Protein AF-A0A2N2GPQ2-F1 (afdb_monomer)

Foldseek 3Di:
DEEDPDDDLVVQVVCVVVPNLAYDYPVCVVVVVVLVVLQVVCVVVVARSCLVVCVVCVVVVCVVHNVCSQVVDVVSVVVVVVRD

pLDDT: mean 83.41, std 10.11, range [50.44, 95.88]

Mean predicted aligned error: 4.98 Å

Radius of gyration: 12.13 Å; Cα contacts (8 Å, |Δi|>4): 72; chains: 1; bounding box: 30×21×29 Å

Structure (mmCIF, N/CA/C/O backbone):
data_AF-A0A2N2GPQ2-F1
#
_entry.id   AF-A0A2N2GPQ2-F1
#
loop_
_atom_site.group_PDB
_atom_site.id
_atom_site.type_symbol
_atom_site.label_atom_id
_atom_site.label_alt_id
_atom_site.label_comp_id
_atom_site.label_asym_id
_atom_site.label_entity_id
_atom_site.label_seq_id
_atom_site.pdbx_PDB_ins_code
_atom_site.Cartn_x
_atom_site.Cartn_y
_atom_site.Cartn_z
_atom_site.occupancy
_atom_site.B_iso_or_equiv
_atom_site.auth_seq_id
_atom_site.auth_comp_id
_atom_site.auth_asym_id
_atom_site.auth_atom_id
_atom_site.pdbx_PDB_model_num
ATOM 1 N N . MET A 1 1 ? -5.557 8.738 -1.095 1.00 62.56 1 MET A N 1
ATOM 2 C CA . MET A 1 1 ? -5.409 7.563 -1.984 1.00 62.56 1 MET A CA 1
ATOM 3 C C . MET A 1 1 ? -4.921 8.080 -3.320 1.00 62.56 1 MET A C 1
ATOM 5 O O . MET A 1 1 ? -5.512 9.033 -3.812 1.00 62.56 1 MET A O 1
ATOM 9 N N . LEU A 1 2 ? -3.837 7.524 -3.857 1.00 66.31 2 LEU A N 1
ATOM 10 C CA . LEU A 1 2 ? -3.233 7.997 -5.106 1.00 66.31 2 LEU A CA 1
ATOM 11 C C . LEU A 1 2 ? -3.347 6.907 -6.175 1.00 66.31 2 LEU A C 1
ATOM 13 O O . LEU A 1 2 ? -3.005 5.752 -5.921 1.00 66.31 2 LEU A O 1
ATOM 17 N N . THR A 1 3 ? -3.839 7.262 -7.361 1.00 60.19 3 THR A N 1
ATOM 18 C CA . THR A 1 3 ? -3.839 6.382 -8.537 1.00 60.19 3 THR A CA 1
ATOM 19 C C . THR A 1 3 ? -2.742 6.846 -9.477 1.00 60.19 3 THR A C 1
ATOM 21 O O . THR A 1 3 ? -2.776 7.988 -9.937 1.00 60.19 3 THR A O 1
ATOM 24 N N . ALA A 1 4 ? -1.773 5.989 -9.779 1.00 62.84 4 ALA A N 1
ATOM 25 C CA . ALA A 1 4 ? -0.661 6.370 -10.640 1.00 62.84 4 ALA A CA 1
ATOM 26 C C . ALA A 1 4 ? -0.795 5.767 -12.039 1.00 62.84 4 ALA A C 1
ATOM 28 O O . ALA A 1 4 ? -1.073 4.578 -12.209 1.00 62.84 4 ALA A O 1
ATOM 29 N N . HIS A 1 5 ? -0.554 6.601 -13.051 1.00 64.38 5 HIS A N 1
ATOM 30 C CA . HIS A 1 5 ? -0.356 6.141 -14.424 1.00 64.38 5 HIS A CA 1
ATOM 31 C C . HIS A 1 5 ? 1.033 5.499 -14.590 1.00 64.38 5 HIS A C 1
ATOM 33 O O . HIS A 1 5 ? 1.147 4.434 -15.190 1.00 64.38 5 HIS A O 1
ATOM 39 N N . ALA A 1 6 ? 2.061 6.099 -13.975 1.00 68.06 6 ALA A N 1
ATOM 40 C CA . ALA A 1 6 ? 3.421 5.574 -13.909 1.00 68.06 6 ALA A CA 1
ATOM 41 C C . ALA A 1 6 ? 3.672 4.897 -12.551 1.00 68.06 6 ALA A C 1
ATOM 43 O O . ALA A 1 6 ? 3.860 5.554 -11.525 1.00 68.06 6 ALA A O 1
ATOM 44 N N . LEU A 1 7 ? 3.648 3.565 -12.555 1.00 81.62 7 LEU A N 1
ATOM 45 C CA . LEU A 1 7 ? 3.982 2.744 -11.394 1.00 81.62 7 LEU A CA 1
ATOM 46 C C . LEU A 1 7 ? 5.505 2.672 -11.232 1.00 81.62 7 LEU A C 1
ATOM 48 O O . LEU A 1 7 ? 6.165 2.077 -12.082 1.00 81.62 7 LEU A O 1
ATOM 52 N N . SER A 1 8 ? 6.033 3.194 -10.125 1.00 85.50 8 SER A N 1
ATOM 53 C CA . SER A 1 8 ? 7.421 2.988 -9.682 1.00 85.50 8 SER A CA 1
ATOM 54 C C . SER A 1 8 ? 7.468 2.695 -8.182 1.00 85.50 8 SER A C 1
ATOM 56 O O . SER A 1 8 ? 6.571 3.119 -7.448 1.00 85.50 8 SER A O 1
ATOM 58 N N . ALA A 1 9 ? 8.502 1.978 -7.731 1.00 86.25 9 ALA A N 1
ATOM 59 C CA . ALA A 1 9 ? 8.740 1.715 -6.311 1.00 86.25 9 ALA A CA 1
ATOM 60 C C . ALA A 1 9 ? 8.847 3.032 -5.522 1.00 86.25 9 ALA A C 1
ATOM 62 O O . ALA A 1 9 ? 8.153 3.210 -4.523 1.00 86.25 9 ALA A O 1
ATOM 63 N N . ASP A 1 10 ? 9.592 4.002 -6.059 1.00 85.19 10 ASP A N 1
ATOM 64 C CA . ASP A 1 10 ? 9.738 5.343 -5.483 1.00 85.19 10 ASP A CA 1
ATOM 65 C C . ASP A 1 10 ? 8.396 6.043 -5.261 1.00 85.19 10 ASP A C 1
ATOM 67 O O . ASP A 1 10 ? 8.172 6.647 -4.216 1.00 85.19 10 ASP A O 1
ATOM 71 N N . ASN A 1 11 ? 7.463 5.944 -6.214 1.00 86.62 11 ASN A N 1
ATOM 72 C CA . ASN A 1 11 ? 6.151 6.578 -6.086 1.00 86.62 11 ASN A CA 1
ATOM 73 C C . ASN A 1 11 ? 5.277 5.896 -5.026 1.00 86.62 11 ASN A C 1
ATOM 75 O O . ASN A 1 11 ? 4.494 6.578 -4.357 1.00 86.62 11 ASN A O 1
ATOM 79 N N . VAL A 1 12 ? 5.406 4.574 -4.855 1.00 87.50 12 VAL A N 1
ATOM 80 C CA . VAL A 1 12 ? 4.744 3.842 -3.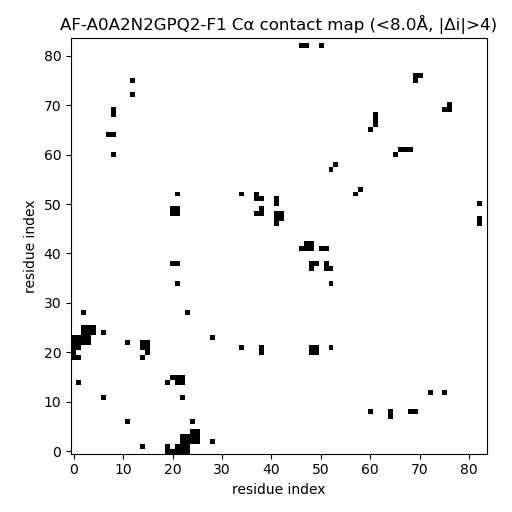765 1.00 87.50 12 VAL A CA 1
ATOM 81 C C . VAL A 1 12 ? 5.279 4.341 -2.423 1.00 87.50 12 VAL A C 1
ATOM 83 O O . VAL A 1 12 ? 4.489 4.744 -1.567 1.00 87.50 12 VAL A O 1
ATOM 86 N N . MET A 1 13 ? 6.608 4.389 -2.272 1.00 86.31 13 MET A N 1
ATOM 87 C CA . MET A 1 13 ? 7.273 4.830 -1.041 1.00 86.31 13 MET A CA 1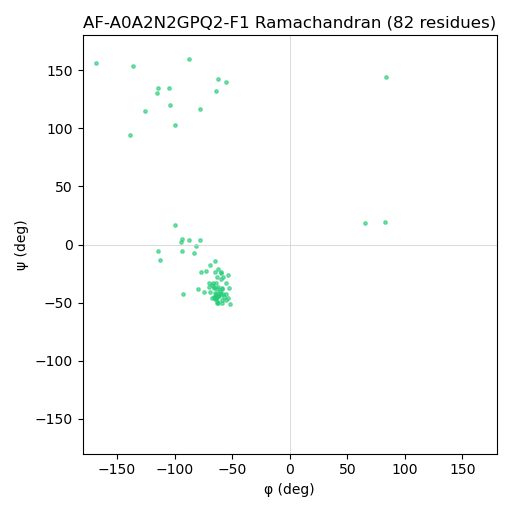
ATOM 88 C C . MET A 1 13 ? 6.983 6.291 -0.715 1.00 86.31 13 MET A C 1
ATOM 90 O O . MET A 1 13 ? 6.634 6.620 0.417 1.00 86.31 13 MET A O 1
ATOM 94 N N . LYS A 1 14 ? 7.045 7.171 -1.715 1.00 86.69 14 LYS A N 1
ATOM 95 C CA . LYS A 1 14 ? 6.700 8.585 -1.565 1.00 86.69 14 LYS A CA 1
ATOM 96 C C . LYS A 1 14 ? 5.259 8.753 -1.092 1.00 86.69 14 LYS A C 1
ATOM 98 O O . LYS A 1 14 ? 5.022 9.448 -0.112 1.00 86.69 14 LYS A O 1
ATOM 103 N N . SER A 1 15 ? 4.310 8.061 -1.726 1.00 87.94 15 SER A N 1
ATOM 104 C CA . SER A 1 15 ? 2.895 8.128 -1.333 1.00 87.94 15 SER A CA 1
ATOM 105 C C . SER A 1 15 ? 2.682 7.648 0.100 1.00 87.94 15 SER A C 1
ATOM 107 O O . SER A 1 15 ? 1.899 8.235 0.841 1.00 87.94 15 SER A O 1
ATOM 109 N N . TYR A 1 16 ? 3.386 6.589 0.497 1.00 86.81 16 TYR A N 1
ATOM 110 C CA . TYR A 1 16 ? 3.358 6.093 1.864 1.00 86.81 16 TYR A CA 1
ATOM 111 C C . TYR A 1 16 ? 3.896 7.127 2.864 1.00 86.81 16 TYR A C 1
ATOM 113 O O . TYR A 1 16 ? 3.221 7.443 3.844 1.00 86.81 16 TYR A O 1
ATOM 121 N N . LYS A 1 17 ? 5.078 7.694 2.596 1.00 85.62 17 LYS A N 1
ATOM 122 C CA . LYS A 1 17 ? 5.724 8.704 3.450 1.00 85.62 17 LYS A CA 1
ATOM 123 C C . LYS A 1 17 ? 4.905 9.983 3.581 1.00 85.62 17 LYS A C 1
ATOM 125 O O . LYS A 1 17 ? 4.852 10.560 4.661 1.00 85.62 17 LYS A O 1
ATOM 130 N N . GLU A 1 18 ? 4.232 10.391 2.512 1.00 88.81 18 GLU A N 1
ATOM 131 C CA . GLU A 1 18 ? 3.343 11.559 2.493 1.00 88.81 18 GLU A CA 1
ATOM 132 C C . GLU A 1 18 ? 1.967 11.284 3.134 1.00 88.81 18 GLU A C 1
ATOM 134 O O . GLU A 1 18 ? 1.099 12.154 3.140 1.00 88.81 18 GLU A O 1
ATOM 139 N N . GLY A 1 19 ? 1.747 10.092 3.704 1.00 88.00 19 GLY A N 1
ATOM 140 C CA . GLY A 1 19 ? 0.546 9.779 4.480 1.00 88.00 19 GLY A CA 1
ATOM 141 C C . GLY A 1 19 ? -0.662 9.366 3.641 1.00 88.00 19 GLY A C 1
ATOM 142 O O . GLY A 1 19 ? -1.798 9.413 4.118 1.00 88.00 19 GLY A O 1
ATOM 143 N N . ALA A 1 20 ? -0.467 8.939 2.389 1.00 90.56 20 ALA A N 1
ATOM 144 C CA . ALA A 1 20 ? -1.562 8.371 1.613 1.00 90.56 20 ALA A CA 1
ATOM 145 C C . ALA A 1 20 ? -2.089 7.099 2.292 1.00 90.56 20 ALA A C 1
ATOM 147 O O . ALA A 1 20 ? -1.317 6.279 2.767 1.00 90.56 20 ALA A O 1
ATOM 148 N N . ALA A 1 21 ? -3.405 6.877 2.267 1.00 89.38 21 ALA A N 1
ATOM 149 C CA . ALA A 1 21 ? -4.001 5.646 2.800 1.00 89.38 21 ALA A CA 1
ATOM 150 C C . ALA A 1 21 ? -3.757 4.393 1.927 1.00 89.38 21 ALA A C 1
ATOM 152 O O . ALA A 1 21 ? -3.863 3.279 2.424 1.00 89.38 21 ALA A O 1
ATOM 153 N N . ALA A 1 22 ? -3.479 4.576 0.629 1.00 89.69 22 ALA A N 1
ATOM 154 C CA . ALA A 1 22 ? -3.210 3.511 -0.344 1.00 89.69 22 ALA A CA 1
ATOM 155 C C . ALA A 1 22 ? -2.657 4.088 -1.664 1.00 89.69 22 ALA A C 1
ATOM 157 O O . ALA A 1 22 ? -2.961 5.241 -2.013 1.00 89.69 22 ALA A O 1
ATOM 158 N N . TYR A 1 23 ? -1.933 3.257 -2.426 1.00 90.31 23 TYR A N 1
ATOM 159 C CA . TYR A 1 23 ? -1.404 3.561 -3.763 1.00 90.31 23 TYR A CA 1
ATOM 160 C C . TYR A 1 23 ? -1.839 2.508 -4.796 1.00 90.31 23 TYR A C 1
ATOM 162 O O . TYR A 1 23 ? -1.461 1.343 -4.697 1.00 90.31 23 TYR A O 1
ATOM 170 N N . LEU A 1 24 ? -2.645 2.881 -5.791 1.00 89.75 24 LEU A N 1
ATOM 171 C CA . LEU A 1 24 ? -3.306 1.915 -6.677 1.00 89.75 24 LEU A CA 1
ATOM 172 C C . LEU A 1 24 ? -2.814 2.004 -8.135 1.00 89.75 24 LEU A C 1
ATOM 174 O O . LEU A 1 24 ? -2.761 3.102 -8.703 1.00 89.75 24 LEU A O 1
ATOM 178 N N . PRO A 1 25 ? -2.525 0.860 -8.789 1.00 87.81 25 PRO A N 1
ATOM 179 C CA . PRO A 1 25 ? -2.424 0.770 -10.245 1.00 87.81 25 PRO A CA 1
ATOM 180 C C . PRO A 1 25 ? -3.688 1.262 -10.948 1.00 87.81 25 PRO A C 1
ATOM 182 O O . PRO A 1 25 ? -4.794 0.901 -10.551 1.00 87.81 25 PRO A O 1
ATOM 185 N N . LYS A 1 26 ? -3.544 1.985 -12.069 1.00 85.06 26 LYS A N 1
ATOM 186 C CA . LYS A 1 26 ? -4.699 2.389 -12.898 1.00 85.06 26 LYS A CA 1
ATOM 187 C C . LYS A 1 26 ? -5.561 1.195 -13.341 1.00 85.06 26 LYS A C 1
ATOM 189 O O . LYS A 1 26 ? -6.775 1.328 -13.419 1.00 85.06 26 LYS A O 1
ATOM 194 N N . ALA A 1 27 ? -4.955 0.031 -13.580 1.00 84.81 27 ALA A N 1
ATOM 195 C CA . ALA A 1 27 ? -5.672 -1.197 -13.941 1.00 84.81 27 ALA A CA 1
ATOM 196 C C . ALA A 1 27 ? -6.603 -1.723 -12.827 1.00 84.81 27 ALA A C 1
ATOM 198 O O . ALA A 1 27 ? -7.573 -2.413 -13.116 1.00 84.81 27 ALA A O 1
ATOM 199 N N . GLU A 1 28 ? -6.342 -1.367 -11.566 1.00 87.06 28 GLU A N 1
ATOM 200 C CA . GLU A 1 28 ? -7.116 -1.810 -10.399 1.00 87.06 28 GLU A CA 1
ATOM 201 C C . GLU A 1 28 ? -8.214 -0.807 -10.000 1.00 87.06 28 GLU A C 1
ATOM 203 O O . GLU A 1 28 ? -8.947 -1.034 -9.037 1.00 87.06 28 GLU A O 1
ATOM 208 N N . ILE A 1 29 ? -8.379 0.295 -10.747 1.00 86.38 29 ILE A N 1
ATOM 209 C CA . ILE A 1 29 ? -9.346 1.355 -10.419 1.00 86.38 29 ILE A CA 1
ATOM 210 C C . ILE A 1 29 ? -10.800 0.866 -10.442 1.00 86.38 29 ILE A C 1
ATOM 212 O O . ILE A 1 29 ? -11.630 1.365 -9.688 1.00 86.38 29 ILE A O 1
ATOM 216 N N . SER A 1 30 ? -11.113 -0.154 -11.245 1.00 90.19 30 SER A N 1
ATOM 217 C CA . SER A 1 30 ? -12.443 -0.776 -11.273 1.00 90.19 30 SER A CA 1
ATOM 218 C C . SER A 1 30 ? -12.821 -1.423 -9.937 1.00 90.19 30 SER A C 1
ATOM 220 O O . SER A 1 30 ? -14.002 -1.587 -9.646 1.00 90.19 30 SER A O 1
ATOM 222 N N . LYS A 1 31 ? -11.832 -1.742 -9.091 1.00 91.00 31 LYS A N 1
ATOM 223 C CA . LYS A 1 31 ? -12.016 -2.310 -7.751 1.00 91.00 31 LYS A CA 1
ATOM 224 C C . LYS A 1 31 ? -11.896 -1.259 -6.644 1.00 91.00 31 LYS A C 1
ATOM 226 O O . LYS A 1 31 ? -11.726 -1.622 -5.485 1.00 91.00 31 LYS A O 1
ATOM 231 N N . ILE A 1 32 ? -11.993 0.037 -6.959 1.00 90.25 32 ILE A N 1
ATOM 232 C CA . ILE A 1 32 ? -11.806 1.127 -5.983 1.00 90.25 32 ILE A CA 1
ATOM 233 C C . ILE A 1 32 ? -12.670 0.979 -4.723 1.00 90.25 32 ILE A C 1
ATOM 235 O O . ILE A 1 32 ? -12.181 1.228 -3.626 1.00 90.25 32 ILE A O 1
ATOM 239 N N . VAL A 1 33 ? -13.911 0.496 -4.856 1.00 94.44 33 VAL A N 1
ATOM 240 C CA . VAL A 1 33 ? -14.816 0.254 -3.717 1.00 94.44 33 VAL A CA 1
ATOM 241 C C . VAL A 1 33 ? -14.210 -0.737 -2.718 1.00 94.44 33 V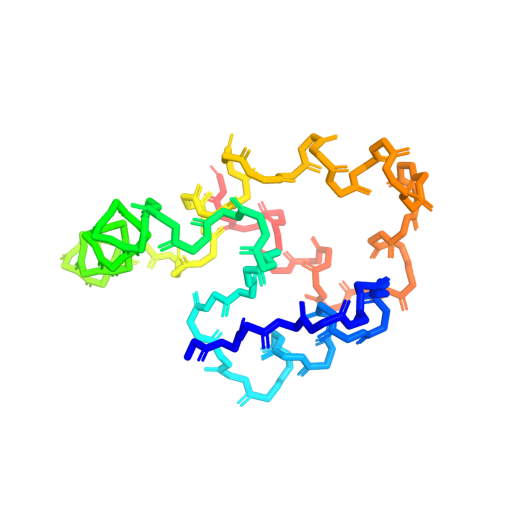AL A C 1
ATOM 243 O O . VAL A 1 33 ? -14.311 -0.533 -1.513 1.00 94.44 33 VAL A O 1
ATOM 246 N N . VAL A 1 34 ? -13.518 -1.774 -3.201 1.00 93.75 34 VAL A N 1
ATOM 247 C CA . VAL A 1 34 ? -12.837 -2.762 -2.348 1.00 93.75 34 VAL A CA 1
ATOM 248 C C . VAL A 1 34 ? -11.733 -2.092 -1.536 1.00 93.75 34 VAL A C 1
ATOM 250 O O . VAL A 1 34 ? -11.684 -2.254 -0.322 1.00 93.75 34 VAL A O 1
ATOM 253 N N . PHE A 1 35 ? -10.886 -1.292 -2.187 1.00 92.75 35 PHE A N 1
ATOM 254 C CA . PHE A 1 35 ? -9.778 -0.611 -1.513 1.00 92.75 35 PHE A CA 1
ATOM 255 C C . PHE A 1 35 ? -10.251 0.468 -0.535 1.00 92.75 35 PHE A C 1
ATOM 257 O O . PHE A 1 35 ? -9.630 0.663 0.505 1.00 92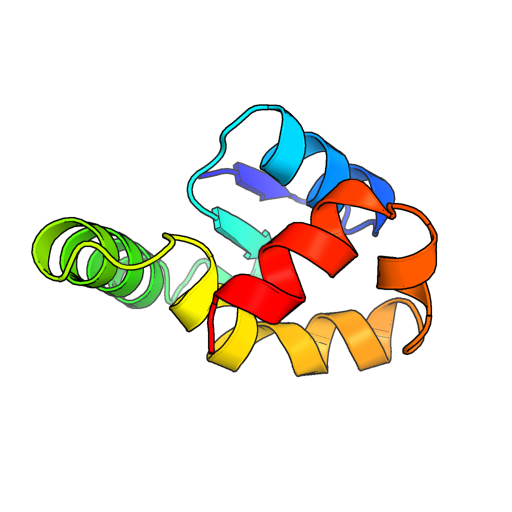.75 35 PHE A O 1
ATOM 264 N N . LEU A 1 36 ? -11.347 1.168 -0.842 1.00 92.94 36 LEU A N 1
ATOM 265 C CA . LEU A 1 36 ? -11.948 2.125 0.088 1.00 92.94 36 LEU A CA 1
ATOM 266 C C . LEU A 1 36 ? -12.498 1.417 1.329 1.00 92.94 36 LEU A C 1
ATOM 268 O O . LEU A 1 36 ? -12.216 1.849 2.445 1.00 92.94 36 LEU A O 1
ATOM 272 N N . ASN A 1 37 ? -13.211 0.304 1.146 1.00 95.88 37 ASN A N 1
ATOM 273 C CA . ASN A 1 37 ? -13.707 -0.498 2.263 1.00 95.88 37 ASN A CA 1
ATOM 274 C C . ASN A 1 37 ? -12.563 -1.049 3.119 1.00 95.88 37 ASN A C 1
ATOM 276 O O . ASN A 1 37 ? -12.649 -0.989 4.341 1.00 95.88 37 ASN A O 1
ATOM 280 N N . ASP A 1 38 ? -11.477 -1.520 2.502 1.00 94.06 38 ASP A N 1
ATOM 281 C CA . ASP A 1 38 ? -10.292 -1.984 3.227 1.00 94.06 38 ASP A CA 1
ATOM 282 C C . ASP A 1 38 ? -9.698 -0.882 4.126 1.00 94.06 38 ASP A C 1
ATOM 284 O O . ASP A 1 38 ? -9.334 -1.152 5.270 1.00 94.06 38 ASP A O 1
ATOM 288 N N . VAL A 1 39 ? -9.613 0.360 3.626 1.00 92.88 39 VAL A N 1
ATOM 289 C CA . VAL A 1 39 ? -9.105 1.513 4.391 1.00 92.88 39 VAL A CA 1
ATOM 290 C C . VAL A 1 39 ? -10.028 1.836 5.566 1.00 92.88 39 VAL A C 1
ATOM 292 O O . VAL A 1 39 ? -9.545 2.001 6.685 1.00 92.88 39 VAL A O 1
ATOM 295 N N . LEU A 1 40 ? -11.343 1.892 5.335 1.00 94.69 40 LEU A N 1
ATOM 296 C CA . LEU A 1 40 ? -12.324 2.185 6.385 1.00 94.69 40 LEU A CA 1
ATOM 297 C C . LEU A 1 40 ? -12.345 1.097 7.465 1.00 94.69 40 LEU A C 1
ATOM 299 O O . LEU A 1 40 ? -12.359 1.410 8.653 1.00 94.69 40 LEU A O 1
ATOM 303 N N . GLN A 1 41 ? -12.283 -0.175 7.067 1.00 95.00 41 GLN A N 1
ATOM 304 C CA . GLN A 1 41 ? -12.204 -1.301 7.997 1.00 95.00 41 GLN A CA 1
ATOM 305 C C . GLN A 1 41 ? -10.914 -1.265 8.812 1.00 95.00 41 GLN A C 1
ATOM 307 O O . GLN A 1 41 ? -10.962 -1.412 10.029 1.00 95.00 41 GLN A O 1
ATOM 312 N N . ALA A 1 42 ? -9.765 -1.024 8.172 1.00 92.38 42 ALA A N 1
ATOM 313 C CA . ALA A 1 42 ? -8.497 -0.902 8.885 1.00 92.38 42 ALA A CA 1
ATOM 314 C C . ALA A 1 42 ? -8.541 0.241 9.910 1.00 92.38 42 ALA A C 1
ATOM 316 O O . ALA A 1 42 ? -8.125 0.051 11.049 1.00 92.38 42 ALA A O 1
ATOM 317 N N . GLN A 1 43 ? -9.115 1.388 9.536 1.00 92.62 43 GLN A N 1
ATOM 318 C CA . GLN A 1 43 ? -9.298 2.519 10.441 1.00 92.62 43 GLN A CA 1
ATOM 319 C C . GLN A 1 43 ? -10.208 2.167 11.628 1.00 92.62 43 GLN A C 1
ATOM 321 O O . GLN A 1 43 ? -9.871 2.486 12.766 1.00 92.62 43 GLN A O 1
ATOM 326 N N . GLN A 1 44 ? -11.329 1.486 11.382 1.00 95.31 44 GLN A N 1
ATOM 327 C CA . GLN A 1 44 ? -12.262 1.058 12.428 1.00 95.31 44 GLN A CA 1
ATOM 328 C C . GLN A 1 44 ? -11.641 0.022 13.379 1.00 95.31 44 GLN A C 1
ATOM 330 O O . GLN A 1 44 ? -11.889 0.059 14.580 1.00 95.31 44 GLN A O 1
ATOM 335 N N . GLU A 1 45 ? -10.823 -0.889 12.853 1.00 94.12 45 GLU A N 1
ATOM 336 C CA . GLU A 1 45 ? -10.132 -1.931 13.620 1.00 94.12 45 GLU A CA 1
ATOM 337 C C . GLU A 1 45 ? -8.850 -1.425 14.310 1.00 94.12 45 GLU A C 1
ATOM 339 O O . GLU A 1 45 ? -8.168 -2.207 14.971 1.00 94.12 45 GLU A O 1
ATOM 344 N N . GLY A 1 46 ? -8.481 -0.149 14.139 1.00 91.06 46 GLY A N 1
ATOM 345 C CA . GLY A 1 46 ? -7.225 0.405 14.658 1.00 91.06 46 GLY A CA 1
ATOM 346 C C . GLY A 1 46 ? -5.970 -0.195 14.010 1.00 91.06 46 GLY A C 1
ATOM 347 O O . GLY A 1 46 ? -4.876 -0.099 14.563 1.00 91.06 46 GLY A O 1
ATOM 348 N N . LYS A 1 47 ? -6.114 -0.831 12.843 1.00 89.62 47 LYS A N 1
ATOM 349 C CA . LYS A 1 47 ? -5.017 -1.425 12.078 1.00 89.62 47 LYS A CA 1
ATOM 350 C C . LY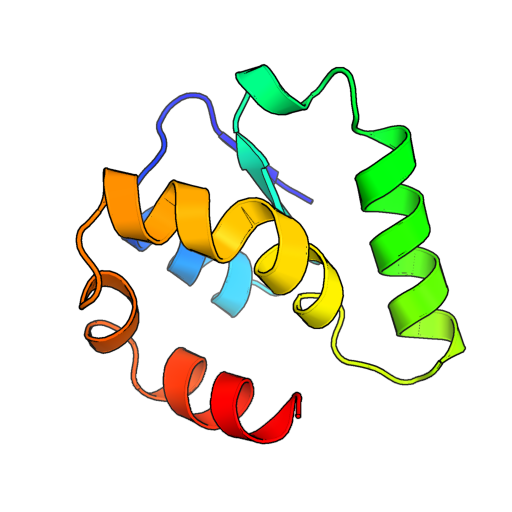S A 1 47 ? -4.388 -0.404 11.146 1.00 89.62 47 LYS A C 1
ATOM 352 O O . LYS A 1 47 ? -4.998 0.580 10.730 1.00 89.62 47 LYS A O 1
ATOM 357 N N . HIS A 1 48 ? -3.159 -0.689 10.734 1.00 89.31 48 HIS A N 1
ATOM 358 C CA . HIS A 1 48 ? -2.490 0.142 9.750 1.00 89.31 48 HIS A CA 1
ATOM 359 C C . HIS A 1 48 ? -3.217 0.099 8.393 1.00 89.31 48 HIS A C 1
ATOM 361 O O . HIS A 1 48 ? -3.503 -0.983 7.874 1.00 89.31 48 HIS A O 1
ATOM 367 N N . LEU A 1 49 ? -3.463 1.264 7.781 1.00 89.94 49 LEU A N 1
ATOM 368 C CA . LEU A 1 49 ? -4.268 1.402 6.553 1.00 89.94 49 LEU A CA 1
ATOM 369 C C . LEU A 1 49 ? -3.705 0.607 5.361 1.00 89.94 49 LEU A C 1
ATOM 371 O O . LEU A 1 49 ? -4.448 0.113 4.518 1.00 89.94 49 LEU A O 1
ATOM 375 N N . TRP A 1 50 ? -2.383 0.426 5.323 1.00 90.06 50 TRP A N 1
ATOM 376 C CA . TRP A 1 50 ? -1.696 -0.313 4.259 1.00 90.06 50 TRP A CA 1
ATOM 377 C C . TRP A 1 50 ? -1.677 -1.835 4.452 1.00 90.06 50 TRP A C 1
ATOM 379 O O . TRP A 1 50 ? -1.267 -2.545 3.537 1.00 90.06 50 TRP A O 1
ATOM 389 N N . SER A 1 51 ? -2.127 -2.359 5.596 1.00 88.31 51 SER 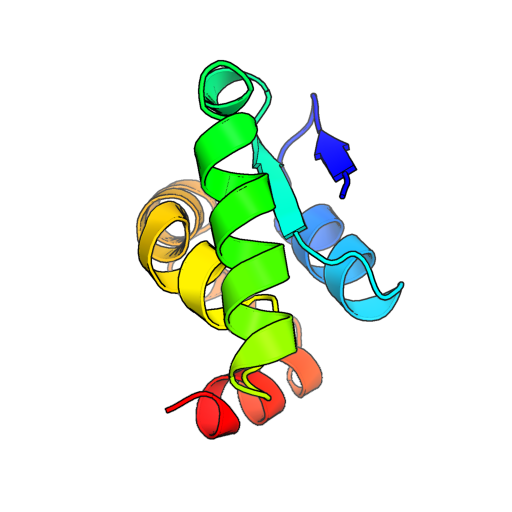A N 1
ATOM 390 C CA . SER A 1 51 ? -2.084 -3.803 5.886 1.00 88.31 51 SER A CA 1
ATOM 391 C C . SER A 1 51 ? -2.868 -4.627 4.852 1.00 88.31 51 SER A C 1
ATOM 393 O O . SER A 1 51 ? -2.343 -5.559 4.242 1.00 88.31 51 SER A O 1
ATOM 395 N N . ARG A 1 52 ? -4.116 -4.233 4.573 1.00 90.31 52 ARG A N 1
ATOM 396 C CA . ARG A 1 52 ? -4.979 -4.871 3.563 1.00 90.31 52 ARG A CA 1
ATOM 397 C C . ARG A 1 52 ? -4.490 -4.620 2.138 1.00 90.31 52 ARG A C 1
ATOM 399 O O . ARG A 1 52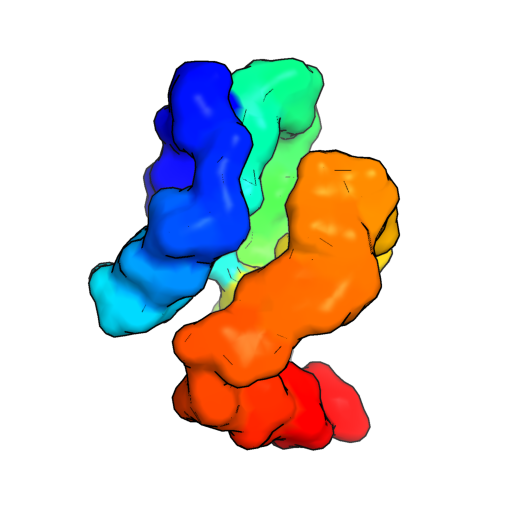 ? -4.483 -5.544 1.326 1.00 90.31 52 ARG A O 1
ATOM 406 N N . TRP A 1 53 ? -4.034 -3.397 1.853 1.00 91.06 53 TRP A N 1
ATOM 407 C CA . TRP A 1 53 ? -3.418 -3.045 0.571 1.00 91.06 53 TRP A CA 1
ATOM 408 C C . TRP A 1 53 ? -2.262 -3.992 0.243 1.00 91.06 53 TRP A C 1
ATOM 410 O O . TRP A 1 53 ? -2.206 -4.543 -0.855 1.00 91.06 53 TRP A O 1
ATOM 420 N N . TYR A 1 54 ? -1.394 -4.246 1.221 1.00 84.75 54 TYR A N 1
ATOM 421 C CA . TYR A 1 54 ? -0.248 -5.127 1.065 1.00 84.75 54 TYR A CA 1
ATOM 422 C C . TYR A 1 54 ? -0.672 -6.570 0.791 1.00 84.75 54 TYR A C 1
ATOM 424 O O . TYR A 1 54 ? -0.182 -7.179 -0.156 1.00 84.75 54 TYR A O 1
ATOM 432 N N . GLY A 1 55 ? -1.645 -7.097 1.541 1.00 87.38 55 GLY A N 1
ATOM 433 C CA . GLY A 1 55 ? -2.169 -8.446 1.303 1.00 87.38 55 GLY A CA 1
ATOM 434 C C . GLY A 1 55 ? -2.738 -8.653 -0.108 1.00 87.38 55 GLY A C 1
ATOM 435 O O . GLY A 1 55 ? -2.710 -9.768 -0.623 1.00 87.38 55 GLY A O 1
ATOM 436 N N . ARG A 1 56 ? -3.228 -7.590 -0.760 1.00 89.81 56 ARG A N 1
ATOM 437 C CA . ARG A 1 56 ? -3.787 -7.656 -2.122 1.00 89.81 56 ARG A CA 1
ATOM 438 C C . ARG A 1 56 ? -2.773 -7.363 -3.220 1.00 89.81 56 ARG A C 1
ATOM 440 O O . ARG A 1 56 ? -2.807 -8.007 -4.264 1.00 89.81 56 ARG A O 1
ATOM 447 N N . LEU A 1 57 ? -1.933 -6.351 -3.018 1.00 89.25 57 LEU A N 1
ATOM 448 C CA . LEU A 1 57 ? -1.088 -5.774 -4.064 1.00 89.25 57 LEU A CA 1
ATOM 449 C C . LEU A 1 57 ? 0.404 -6.021 -3.843 1.00 89.25 57 LEU A C 1
ATOM 451 O O . LEU A 1 57 ? 1.172 -5.857 -4.786 1.00 89.25 57 LEU A O 1
ATOM 455 N N . GLY A 1 58 ? 0.826 -6.463 -2.657 1.00 86.69 58 GLY A N 1
ATOM 456 C CA . GLY A 1 58 ? 2.230 -6.723 -2.337 1.00 86.69 58 GLY A CA 1
ATOM 457 C C . GLY A 1 58 ? 2.891 -7.639 -3.364 1.00 86.69 58 GLY A C 1
ATOM 458 O O . GLY A 1 58 ? 3.876 -7.249 -3.978 1.00 86.69 58 GLY A O 1
ATOM 459 N N . SER A 1 59 ? 2.271 -8.783 -3.671 1.00 86.75 59 SER A N 1
ATOM 460 C CA . SER A 1 59 ? 2.796 -9.736 -4.663 1.00 86.75 59 SER A CA 1
ATOM 461 C C . SER A 1 59 ? 2.846 -9.179 -6.091 1.00 86.75 59 SER A C 1
ATOM 463 O O . SER A 1 59 ? 3.746 -9.518 -6.860 1.00 86.75 59 SER A O 1
ATOM 465 N N . PHE A 1 60 ? 1.905 -8.306 -6.462 1.00 88.25 60 PHE A N 1
ATOM 466 C CA . PHE A 1 60 ? 1.929 -7.613 -7.751 1.00 88.25 60 PHE A CA 1
ATOM 467 C C . PHE A 1 60 ? 3.135 -6.672 -7.842 1.00 88.25 60 PHE A C 1
ATOM 469 O O . PHE A 1 60 ? 3.842 -6.668 -8.850 1.00 88.25 60 PHE A O 1
ATOM 476 N N . PHE A 1 61 ? 3.387 -5.901 -6.784 1.00 86.62 61 PHE A N 1
ATOM 477 C CA . PHE A 1 61 ? 4.515 -4.977 -6.715 1.00 86.62 61 PHE A CA 1
ATOM 478 C C . PHE A 1 61 ? 5.861 -5.706 -6.609 1.00 86.62 61 PHE A C 1
ATOM 480 O O . PHE A 1 61 ? 6.804 -5.306 -7.285 1.00 86.62 61 PHE A O 1
ATOM 487 N N . ASP A 1 62 ? 5.924 -6.827 -5.887 1.00 87.38 62 ASP A N 1
ATOM 488 C CA . ASP A 1 62 ? 7.119 -7.677 -5.782 1.00 87.38 62 ASP A CA 1
ATOM 489 C C . ASP A 1 62 ? 7.527 -8.242 -7.143 1.00 87.38 62 ASP A C 1
ATOM 491 O O . ASP A 1 62 ? 8.687 -8.150 -7.534 1.00 87.38 62 ASP A O 1
ATOM 495 N N . ARG A 1 63 ? 6.564 -8.736 -7.932 1.00 88.81 63 ARG A N 1
ATOM 496 C CA . ARG A 1 63 ? 6.829 -9.197 -9.306 1.00 88.81 63 ARG A CA 1
ATOM 497 C C . ARG A 1 63 ? 7.236 -8.064 -10.241 1.00 88.81 63 ARG A C 1
ATOM 499 O O . ARG A 1 63 ? 7.990 -8.293 -11.181 1.00 88.81 63 ARG A O 1
ATOM 506 N N . LYS A 1 64 ? 6.698 -6.861 -10.029 1.00 87.50 64 LYS A N 1
ATOM 507 C CA . LYS A 1 64 ? 6.928 -5.720 -10.918 1.00 87.50 64 LYS A CA 1
ATOM 508 C C . LYS A 1 64 ? 8.270 -5.034 -10.669 1.00 87.50 64 LYS A C 1
ATOM 510 O O . LYS A 1 64 ? 8.887 -4.578 -11.627 1.00 87.50 64 LYS A O 1
ATOM 515 N N . PHE A 1 65 ? 8.688 -4.922 -9.412 1.00 87.56 65 PHE A N 1
ATOM 516 C CA . PHE A 1 65 ? 9.874 -4.160 -9.010 1.00 87.56 65 PHE A CA 1
ATOM 517 C C . PHE A 1 65 ? 11.006 -5.030 -8.441 1.00 87.56 65 PHE A C 1
ATOM 519 O O . PHE A 1 65 ? 12.095 -4.512 -8.211 1.00 87.56 65 PHE A O 1
ATOM 526 N N . GLY A 1 66 ? 10.777 -6.337 -8.267 1.00 85.00 66 GLY A N 1
ATOM 527 C CA . GLY A 1 66 ? 11.705 -7.272 -7.626 1.00 85.00 66 GLY A CA 1
ATOM 528 C C . GLY A 1 66 ? 11.570 -7.240 -6.105 1.00 85.00 66 GLY A C 1
ATOM 529 O O . GLY A 1 66 ? 11.352 -6.182 -5.535 1.00 85.00 66 GLY A O 1
ATOM 530 N N . GLU A 1 67 ? 11.71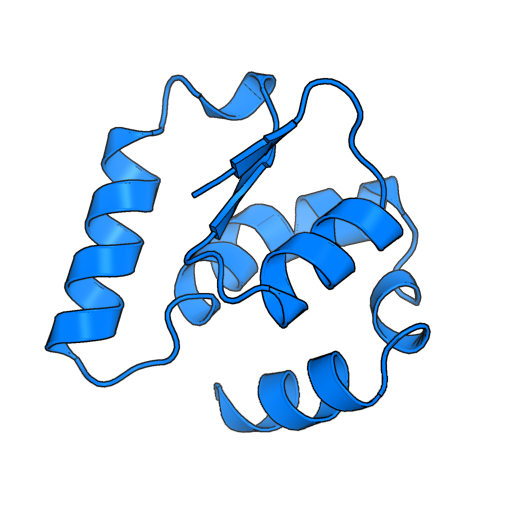3 -8.382 -5.429 1.00 77.25 67 GLU A N 1
ATOM 531 C CA . GLU A 1 67 ? 11.393 -8.569 -3.996 1.00 77.25 67 GLU A CA 1
ATOM 532 C C . GLU A 1 67 ? 12.066 -7.554 -3.048 1.00 77.25 67 GLU A C 1
ATOM 534 O O . GLU A 1 67 ? 11.503 -7.195 -2.012 1.00 77.25 67 GLU A O 1
ATOM 539 N N . ASN A 1 68 ? 13.208 -7.003 -3.459 1.00 79.31 68 ASN A N 1
ATOM 540 C CA . ASN A 1 68 ? 14.006 -6.060 -2.678 1.00 79.31 68 ASN A CA 1
ATOM 541 C C . ASN A 1 68 ? 13.589 -4.591 -2.865 1.00 79.31 68 ASN A C 1
ATOM 543 O O . ASN A 1 68 ? 14.218 -3.697 -2.302 1.00 79.31 68 ASN A O 1
ATOM 547 N N . TRP A 1 69 ? 12.525 -4.290 -3.618 1.00 81.94 69 TRP A N 1
ATOM 548 C CA . TRP A 1 69 ? 12.079 -2.903 -3.828 1.00 81.94 69 TRP A CA 1
ATOM 549 C C . TRP A 1 69 ? 11.713 -2.189 -2.517 1.00 81.94 69 TRP A C 1
ATOM 551 O O . TRP A 1 69 ? 11.795 -0.967 -2.423 1.00 81.94 69 TRP A O 1
ATOM 561 N N . LYS A 1 70 ? 11.356 -2.961 -1.483 1.00 76.38 70 LYS A N 1
ATOM 562 C CA . LYS A 1 70 ? 11.048 -2.466 -0.135 1.00 76.38 70 LYS A CA 1
ATOM 563 C C . LYS A 1 70 ? 12.301 -2.114 0.669 1.00 76.38 70 LYS A C 1
ATOM 565 O O . LYS A 1 70 ? 12.221 -1.281 1.563 1.00 76.38 70 LYS A O 1
ATOM 570 N N . GLU A 1 71 ? 13.452 -2.705 0.336 1.00 72.31 71 GLU A N 1
ATOM 571 C CA . GLU A 1 71 ? 14.743 -2.491 1.016 1.00 72.31 71 GLU A CA 1
ATOM 572 C C . GLU A 1 71 ? 15.321 -1.098 0.785 1.00 72.31 71 GLU A C 1
ATOM 574 O O . GLU A 1 71 ? 16.152 -0.633 1.565 1.00 72.31 71 GLU A O 1
ATOM 579 N N . GLN A 1 72 ? 14.832 -0.406 -0.243 1.00 65.06 72 GLN A N 1
ATOM 580 C CA . GLN A 1 72 ? 15.183 0.983 -0.517 1.00 65.06 72 GLN A CA 1
ATOM 581 C C . GLN A 1 72 ? 14.702 1.934 0.593 1.00 65.06 72 GLN A C 1
ATOM 583 O O . GLN A 1 72 ? 15.174 3.067 0.670 1.00 65.06 72 GLN A O 1
ATOM 588 N N . ASP A 1 73 ? 13.808 1.479 1.482 1.00 70.69 73 ASP A N 1
ATOM 589 C CA . ASP A 1 73 ? 13.203 2.308 2.519 1.00 70.69 73 ASP A CA 1
ATOM 590 C C . ASP A 1 73 ? 13.090 1.570 3.867 1.00 70.69 73 ASP A C 1
ATOM 592 O O . ASP A 1 73 ? 12.135 0.837 4.139 1.00 70.69 73 ASP A O 1
ATOM 596 N N . LYS A 1 74 ? 14.090 1.762 4.739 1.00 70.06 74 LYS A N 1
ATOM 597 C CA . LYS A 1 74 ? 14.153 1.111 6.063 1.00 70.06 74 LYS A CA 1
ATOM 598 C C . LYS A 1 74 ? 12.940 1.433 6.942 1.00 70.06 74 LYS A C 1
ATOM 600 O O . LYS A 1 74 ? 12.442 0.533 7.615 1.00 70.06 74 LYS A O 1
ATOM 605 N N . ASP A 1 75 ? 12.424 2.661 6.878 1.00 70.25 75 ASP A N 1
ATOM 606 C CA . ASP A 1 75 ? 11.253 3.096 7.653 1.00 70.25 75 ASP A CA 1
ATOM 607 C C . ASP A 1 75 ? 9.982 2.357 7.221 1.00 70.25 75 ASP A C 1
ATOM 609 O O . ASP A 1 75 ? 9.119 2.028 8.041 1.00 70.25 75 ASP A O 1
ATOM 613 N N . PHE A 1 76 ? 9.854 2.091 5.918 1.00 71.38 76 PHE A N 1
ATOM 614 C CA . PHE A 1 76 ? 8.762 1.284 5.385 1.00 71.38 76 PHE A CA 1
ATOM 615 C C . PHE A 1 76 ? 8.857 -0.155 5.900 1.00 71.38 76 PHE A C 1
ATOM 617 O O . PHE A 1 76 ? 7.863 -0.702 6.369 1.00 71.38 76 PHE A O 1
ATOM 624 N N . LEU A 1 77 ? 10.055 -0.743 5.871 1.00 69.50 77 LEU A N 1
ATOM 625 C CA . LEU A 1 77 ? 10.333 -2.106 6.334 1.00 69.50 77 LEU A CA 1
ATOM 626 C C . LEU A 1 77 ? 10.123 -2.304 7.841 1.00 69.50 77 LEU A C 1
ATOM 628 O O . LEU A 1 77 ? 9.575 -3.328 8.251 1.00 69.50 77 LEU A O 1
ATOM 632 N N . GLU A 1 78 ? 10.543 -1.354 8.676 1.00 71.69 78 GLU A N 1
ATOM 633 C CA . GLU A 1 78 ? 10.312 -1.422 10.123 1.00 71.69 78 GLU A CA 1
ATOM 634 C C . GLU A 1 78 ? 8.832 -1.293 10.465 1.00 71.69 78 GLU A C 1
ATOM 636 O O . GLU A 1 78 ? 8.304 -2.103 11.225 1.00 71.69 78 GLU A O 1
ATOM 64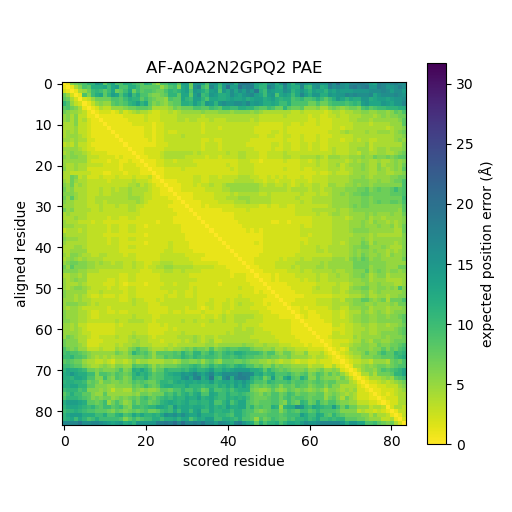1 N N . LYS A 1 79 ? 8.129 -0.325 9.862 1.00 70.38 79 LYS A N 1
ATOM 642 C CA . LYS A 1 79 ? 6.681 -0.199 10.060 1.00 70.38 79 LYS A CA 1
ATOM 643 C C . LYS A 1 79 ? 5.943 -1.429 9.536 1.00 70.38 79 LYS A C 1
ATOM 645 O O . LYS A 1 79 ? 5.035 -1.899 10.210 1.00 70.38 79 LYS A O 1
ATOM 650 N N . TYR A 1 80 ? 6.381 -1.991 8.409 1.00 70.06 80 TYR A N 1
ATOM 651 C CA . TYR A 1 80 ? 5.861 -3.239 7.852 1.00 70.06 80 TYR A CA 1
ATOM 652 C C . TYR A 1 80 ? 5.930 -4.407 8.843 1.00 70.06 80 TYR A C 1
ATOM 654 O O . TYR A 1 80 ? 4.932 -5.102 9.027 1.00 70.06 80 TYR A O 1
ATOM 662 N N . LYS A 1 81 ? 7.077 -4.608 9.509 1.00 68.75 81 LYS A N 1
ATOM 663 C CA . LYS A 1 81 ? 7.249 -5.683 10.504 1.00 68.75 81 LYS A CA 1
ATOM 664 C C . LYS A 1 81 ? 6.272 -5.579 11.676 1.00 68.75 81 LYS A C 1
ATOM 666 O O . LYS A 1 81 ? 5.984 -6.595 12.285 1.00 68.75 81 LYS A O 1
ATOM 671 N N . ASN A 1 82 ? 5.758 -4.381 11.953 1.00 68.75 82 ASN A N 1
ATOM 672 C CA . ASN A 1 82 ? 4.838 -4.111 13.056 1.00 68.75 82 ASN A CA 1
ATOM 673 C C . ASN A 1 82 ? 3.350 -4.178 12.648 1.00 68.75 82 ASN A C 1
ATOM 675 O O . ASN A 1 82 ? 2.486 -3.817 13.446 1.00 68.75 82 ASN A O 1
ATOM 679 N N . TRP A 1 83 ? 3.021 -4.552 11.403 1.00 66.25 83 TRP A N 1
ATOM 680 C CA . TRP A 1 83 ? 1.627 -4.684 10.934 1.00 66.25 83 TRP A CA 1
ATOM 681 C C . TRP A 1 83 ? 1.055 -6.101 11.060 1.00 66.25 83 TRP A C 1
ATOM 683 O O . TRP A 1 83 ? -0.135 -6.292 10.792 1.00 66.25 83 TRP A O 1
ATOM 693 N N . TYR A 1 84 ? 1.893 -7.055 11.461 1.00 50.44 84 TYR A N 1
ATOM 694 C CA . TYR A 1 84 ? 1.576 -8.440 11.803 1.00 50.44 84 TYR A CA 1
ATOM 695 C C . TYR A 1 84 ? 2.104 -8.744 13.204 1.00 50.44 84 TYR A C 1
ATOM 697 O O . TYR A 1 84 ? 1.517 -9.642 13.844 1.00 50.44 84 TYR A O 1
#

Secondary structure (DSSP, 8-state):
-EEESS--HHHHHHHHHTT-S-EEEGGGGGGHHHHHHHHHHHHHTT--THHHHHHHHHHHHHHHH-GGGGTT-HHHHHHHHT--

Sequence (84 aa):
MLTAHALSADNVMKSYKEGAAAYLPKAEISKIVVFLNDVLQAQQEGKHLWSRWYGRLGSFFDRKFGENWKEQDKDFLEKYKNWY

Solvent-accessible surface area (backbone atoms only — not comparable to full-atom values): 4977 Å² total; per-residue (Å²): 103,49,74,37,91,76,84,47,65,66,58,49,52,49,40,51,75,74,64,40,56,46,76,42,57,62,88,54,54,89,47,45,68,59,58,52,49,43,35,53,50,20,57,75,71,74,43,62,39,50,54,58,53,42,78,73,43,40,69,59,49,29,72,71,64,40,80,63,53,57,70,81,35,64,70,59,48,56,54,54,68,71,71,114